Protein AF-A0A821M4V9-F1 (afdb_monomer_lite)

Radius of gyration: 17.86 Å; chains: 1; bounding box: 59×20×44 Å

Foldseek 3Di:
DDDDDPPPDPPPPPPPPPDDQDWDKDADPFFIWTWRDDPPDIDIDTDGDPPDDDDDDPPNDDDDDPPDDDDD

Structure (mmCIF, N/CA/C/O backbone):
data_AF-A0A821M4V9-F1
#
_entry.id   AF-A0A821M4V9-F1
#
loop_
_atom_site.group_PDB
_atom_site.id
_atom_site.type_symbol
_atom_site.label_atom_id
_atom_site.label_alt_id
_atom_site.label_comp_id
_atom_site.label_asym_id
_atom_site.label_entity_id
_atom_site.label_seq_id
_atom_site.pdbx_PDB_ins_code
_atom_site.Cartn_x
_atom_site.Cartn_y
_atom_site.Cartn_z
_atom_site.occupancy
_atom_site.B_iso_or_equiv
_atom_site.auth_seq_id
_atom_site.auth_comp_id
_atom_site.auth_asym_id
_atom_site.auth_atom_id
_atom_site.pdbx_PDB_model_num
ATOM 1 N N . MET A 1 1 ? 45.806 3.545 27.783 1.00 56.03 1 MET A N 1
ATOM 2 C CA . MET A 1 1 ? 44.765 2.555 27.444 1.00 56.03 1 MET A CA 1
ATOM 3 C C . MET A 1 1 ? 43.419 3.254 27.545 1.00 56.03 1 MET A C 1
ATOM 5 O O . MET A 1 1 ? 42.951 3.470 28.651 1.00 56.03 1 MET A O 1
ATOM 9 N N . ALA A 1 2 ? 42.870 3.714 26.422 1.00 45.47 2 ALA A N 1
ATOM 10 C CA . ALA A 1 2 ? 41.541 4.319 26.348 1.00 45.47 2 ALA A CA 1
ATOM 11 C C . ALA A 1 2 ? 40.873 3.805 25.068 1.00 45.47 2 ALA A C 1
ATOM 13 O O . ALA A 1 2 ? 41.501 3.756 24.011 1.00 45.47 2 ALA A O 1
ATOM 14 N N . SER A 1 3 ? 39.660 3.300 25.245 1.00 51.00 3 SER A N 1
ATOM 15 C CA . SER A 1 3 ? 38.974 2.345 24.385 1.00 51.00 3 SER A CA 1
ATOM 16 C C . SER A 1 3 ? 38.332 2.963 23.141 1.00 51.00 3 SER A C 1
ATOM 18 O O . SER A 1 3 ? 38.079 4.160 23.064 1.00 51.00 3 SER A O 1
ATOM 20 N N . ALA A 1 4 ? 38.069 2.079 22.180 1.00 49.50 4 ALA A N 1
ATOM 21 C CA . ALA A 1 4 ? 37.509 2.305 20.858 1.00 49.50 4 ALA A CA 1
ATOM 22 C C . ALA A 1 4 ? 36.176 3.075 20.823 1.00 49.50 4 ALA A C 1
ATOM 24 O O . ALA A 1 4 ? 35.309 2.926 21.680 1.00 49.50 4 ALA A O 1
ATOM 25 N N . SER A 1 5 ? 35.969 3.812 19.732 1.00 59.53 5 SER A N 1
ATOM 26 C CA . SER A 1 5 ? 34.648 4.241 19.262 1.00 59.53 5 SER A CA 1
ATOM 27 C C . SER A 1 5 ? 34.607 4.091 17.744 1.00 59.53 5 SER A C 1
ATOM 29 O O . SER A 1 5 ? 34.753 5.045 16.980 1.00 59.53 5 SER A O 1
ATOM 31 N N . THR A 1 6 ? 34.480 2.834 17.319 1.00 62.78 6 THR A N 1
ATOM 32 C CA . THR A 1 6 ? 34.177 2.437 15.945 1.00 62.78 6 THR A CA 1
ATOM 33 C C . THR A 1 6 ? 32.869 3.105 15.529 1.00 62.78 6 THR A C 1
ATOM 35 O O . THR A 1 6 ? 31.803 2.760 16.034 1.00 62.78 6 THR A O 1
ATOM 38 N N . HIS A 1 7 ? 32.947 4.069 14.613 1.00 49.19 7 HIS A N 1
ATOM 39 C CA . HIS A 1 7 ? 31.779 4.637 13.949 1.00 49.19 7 HIS A CA 1
ATOM 40 C C . HIS A 1 7 ? 31.206 3.594 12.982 1.00 49.19 7 HIS A C 1
ATOM 42 O O . HIS A 1 7 ? 31.522 3.582 11.797 1.00 49.19 7 HIS A O 1
ATOM 48 N N . SER A 1 8 ? 30.366 2.696 13.495 1.00 57.84 8 SER A N 1
ATOM 49 C CA . SER A 1 8 ? 29.474 1.877 12.673 1.00 57.84 8 SER A CA 1
ATOM 50 C C . SER A 1 8 ? 28.207 2.679 12.376 1.00 57.84 8 SER A C 1
ATOM 52 O O . SER A 1 8 ? 27.146 2.428 12.944 1.00 57.84 8 SER A O 1
ATOM 54 N N . GLY A 1 9 ? 28.331 3.681 11.509 1.00 39.78 9 GLY A N 1
ATOM 55 C CA . GLY A 1 9 ? 27.191 4.344 10.888 1.00 39.78 9 GLY A CA 1
ATOM 56 C C . GLY A 1 9 ? 27.027 3.798 9.479 1.00 39.78 9 GLY A C 1
ATOM 57 O O . GLY A 1 9 ? 27.719 4.254 8.574 1.00 39.78 9 GLY A O 1
ATOM 58 N N . ASN A 1 10 ? 26.137 2.824 9.281 1.00 49.69 10 ASN A N 1
ATOM 59 C CA . ASN A 1 10 ? 25.715 2.427 7.939 1.00 49.69 10 ASN A CA 1
ATOM 60 C C . ASN A 1 10 ? 24.791 3.531 7.398 1.00 49.69 10 ASN A C 1
ATOM 62 O O . ASN A 1 10 ? 23.568 3.410 7.430 1.00 49.69 10 ASN A O 1
ATOM 66 N N . ALA A 1 11 ? 25.383 4.664 7.013 1.00 47.19 11 ALA A N 1
ATOM 67 C CA . ALA A 1 11 ? 24.688 5.731 6.318 1.00 47.19 11 ALA A CA 1
ATOM 68 C C . ALA A 1 11 ? 24.285 5.173 4.956 1.00 47.19 11 ALA A C 1
ATOM 70 O O . ALA A 1 11 ? 25.148 4.841 4.148 1.00 47.19 11 ALA A O 1
ATOM 71 N N . ALA A 1 12 ? 22.975 5.015 4.764 1.00 48.44 12 ALA A N 1
ATOM 72 C CA . ALA A 1 12 ? 22.350 4.601 3.524 1.00 48.44 12 ALA A CA 1
ATOM 73 C C . ALA A 1 12 ? 23.046 5.273 2.336 1.00 48.44 12 ALA A C 1
ATOM 75 O O . ALA A 1 12 ? 22.860 6.462 2.072 1.00 48.44 12 ALA A O 1
ATOM 76 N N . SER A 1 13 ? 23.875 4.505 1.630 1.00 49.12 13 SER A N 1
ATOM 77 C CA . SER A 1 13 ? 24.359 4.881 0.319 1.00 49.12 13 SER A CA 1
ATOM 78 C C . SER A 1 13 ? 23.121 5.035 -0.551 1.00 49.12 13 SER A C 1
ATOM 80 O O . SER A 1 13 ? 22.497 4.045 -0.934 1.00 49.12 13 SER A O 1
ATOM 82 N N . GLN A 1 14 ? 22.735 6.286 -0.818 1.00 57.16 14 GLN A N 1
ATOM 83 C CA . GLN A 1 14 ? 21.806 6.647 -1.881 1.00 57.16 14 GLN A CA 1
ATOM 84 C C . GLN A 1 14 ? 22.423 6.181 -3.202 1.00 57.16 14 GLN A C 1
ATOM 86 O O . GLN A 1 14 ? 23.062 6.936 -3.931 1.00 57.16 14 GLN A O 1
ATOM 91 N N . GLN A 1 15 ? 22.268 4.894 -3.495 1.00 54.94 15 GLN A N 1
ATOM 92 C CA . GLN A 1 15 ? 22.467 4.354 -4.822 1.00 54.94 15 GLN A CA 1
ATOM 93 C C . GLN A 1 15 ? 21.302 4.858 -5.665 1.00 54.94 15 GLN A C 1
ATOM 95 O O . GLN A 1 15 ? 20.239 4.245 -5.733 1.00 54.94 15 GLN A O 1
ATOM 100 N N . MET A 1 16 ? 21.512 6.002 -6.314 1.00 53.09 16 MET A N 1
ATOM 101 C CA . MET A 1 16 ? 20.771 6.347 -7.519 1.00 53.09 16 MET A CA 1
ATOM 102 C C . MET A 1 16 ? 21.157 5.328 -8.598 1.00 53.09 16 MET A C 1
ATOM 104 O O . MET A 1 16 ? 22.106 5.528 -9.353 1.00 53.09 16 MET A O 1
ATOM 108 N N . SER A 1 17 ? 20.448 4.195 -8.623 1.00 52.62 17 SER A N 1
ATOM 109 C CA . SER A 1 17 ? 20.525 3.221 -9.712 1.00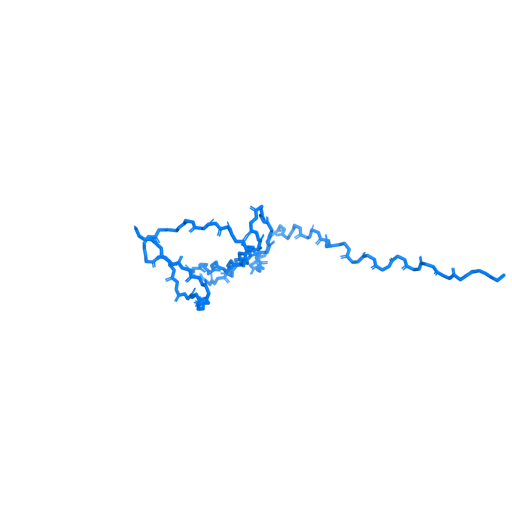 52.62 17 SER A CA 1
ATOM 110 C C . SER A 1 17 ? 19.876 3.834 -10.953 1.00 52.62 17 SER A C 1
ATOM 112 O O . SER A 1 17 ? 18.681 3.680 -11.203 1.00 52.62 17 SER A O 1
ATOM 114 N N . LEU A 1 18 ? 20.662 4.592 -11.713 1.00 53.06 18 LEU A N 1
ATOM 115 C CA . LEU A 1 18 ? 20.293 5.067 -13.041 1.00 53.06 18 LEU A CA 1
ATOM 116 C C . LEU A 1 18 ? 20.346 3.877 -14.011 1.00 53.06 18 LEU A C 1
ATOM 118 O O . LEU A 1 18 ? 21.371 3.634 -14.642 1.00 53.06 18 LEU A O 1
ATOM 122 N N . GLY A 1 19 ? 19.242 3.130 -14.120 1.00 55.47 19 GLY A N 1
ATOM 123 C CA . GLY A 1 19 ? 18.998 2.282 -15.294 1.00 55.47 19 GLY A CA 1
ATOM 124 C C . GLY A 1 19 ? 18.820 0.778 -15.084 1.00 55.47 19 GLY A C 1
ATOM 125 O O . GLY A 1 19 ? 19.193 0.009 -15.964 1.00 55.47 19 GLY A O 1
ATOM 126 N N . SER A 1 20 ? 18.197 0.316 -14.002 1.00 51.56 20 SER A N 1
ATOM 127 C CA . SER A 1 20 ? 17.656 -1.051 -13.995 1.00 51.56 20 SER A CA 1
ATOM 128 C C . SER A 1 20 ? 16.309 -1.112 -13.289 1.00 51.56 20 SER A C 1
ATOM 130 O O . SER A 1 20 ? 16.000 -0.241 -12.480 1.00 51.56 20 SER A O 1
ATOM 132 N N . LEU A 1 21 ? 15.518 -2.141 -13.613 1.00 62.97 21 LEU A N 1
ATOM 133 C CA . LEU A 1 21 ? 14.221 -2.532 -13.030 1.00 62.97 21 LEU A CA 1
ATOM 134 C C . LEU A 1 21 ? 14.297 -2.845 -11.516 1.00 62.97 21 LEU A C 1
ATOM 136 O O . LEU A 1 21 ? 13.582 -3.701 -11.006 1.00 62.97 21 LEU A O 1
ATOM 140 N N . ALA A 1 22 ? 15.218 -2.213 -10.797 1.00 68.81 22 ALA A N 1
ATOM 141 C CA . ALA A 1 22 ? 15.383 -2.351 -9.372 1.00 68.81 22 ALA A CA 1
ATOM 142 C C . ALA A 1 22 ? 14.194 -1.720 -8.640 1.00 68.81 22 ALA A C 1
ATOM 144 O O . ALA A 1 22 ? 13.602 -0.727 -9.079 1.00 68.81 22 ALA A O 1
ATOM 145 N N . ASP A 1 23 ? 13.858 -2.309 -7.496 1.00 77.75 23 ASP A N 1
ATOM 146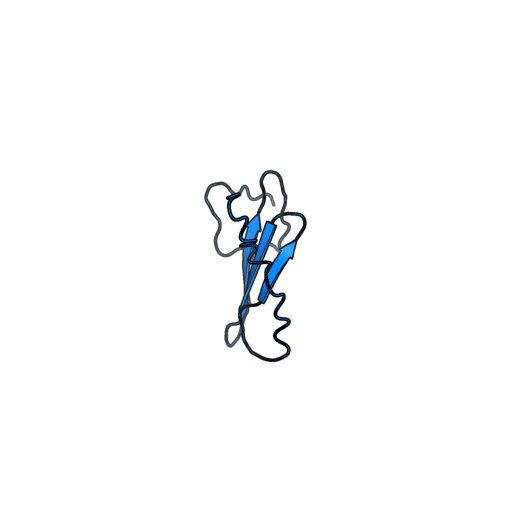 C CA . ASP A 1 23 ? 12.894 -1.728 -6.572 1.00 77.75 23 ASP A CA 1
ATOM 147 C C . ASP A 1 23 ? 13.374 -0.327 -6.167 1.00 77.75 23 ASP A C 1
ATO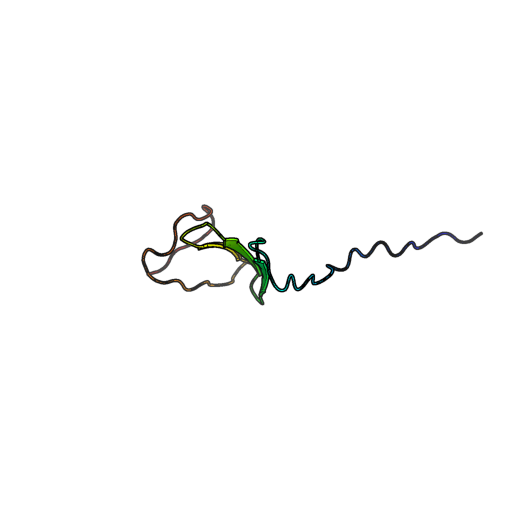M 149 O O . ASP A 1 23 ? 14.474 -0.163 -5.633 1.00 77.75 23 ASP A O 1
ATOM 153 N N . VAL A 1 24 ? 12.540 0.687 -6.405 1.00 87.31 24 VAL A N 1
ATOM 154 C CA . VAL A 1 24 ? 12.844 2.059 -5.988 1.00 87.31 24 VAL A CA 1
ATOM 155 C C . VAL A 1 24 ? 12.315 2.244 -4.577 1.00 87.31 24 VAL A C 1
ATOM 157 O O . VAL A 1 24 ? 11.106 2.225 -4.348 1.00 87.31 24 VAL A O 1
ATOM 160 N N . THR A 1 25 ? 13.221 2.417 -3.622 1.00 91.44 25 THR A N 1
ATOM 161 C CA . THR A 1 25 ? 12.888 2.743 -2.233 1.00 91.44 25 THR A CA 1
ATOM 162 C C . THR A 1 25 ? 13.225 4.189 -1.927 1.00 91.44 25 THR A C 1
ATOM 164 O O . THR A 1 25 ? 14.270 4.683 -2.350 1.00 91.44 25 THR A O 1
ATOM 167 N N . GLY A 1 26 ? 12.391 4.840 -1.129 1.00 90.94 26 GLY A N 1
ATOM 168 C CA . GLY A 1 26 ? 12.667 6.184 -0.646 1.00 90.94 26 GLY A CA 1
ATOM 169 C C . GLY A 1 26 ? 11.905 6.512 0.626 1.00 90.94 26 GLY A C 1
ATOM 170 O O . GLY A 1 26 ? 11.111 5.716 1.133 1.00 90.94 26 GLY A O 1
ATOM 171 N N . GLU A 1 27 ? 12.154 7.711 1.132 1.00 92.50 27 GLU A N 1
ATOM 172 C CA . GLU A 1 27 ? 11.512 8.254 2.323 1.00 92.50 27 GLU A CA 1
ATOM 173 C C . GLU A 1 27 ? 10.794 9.560 1.986 1.00 92.50 27 GLU A C 1
ATOM 175 O O . GLU A 1 27 ? 11.153 10.272 1.046 1.00 92.50 27 GLU A O 1
ATOM 180 N N . PHE A 1 28 ? 9.757 9.865 2.755 1.00 88.50 28 PHE A N 1
ATOM 181 C CA . PHE A 1 28 ? 9.037 11.131 2.723 1.00 88.50 28 PHE A CA 1
ATOM 182 C C . PHE A 1 28 ? 8.755 11.592 4.156 1.00 88.50 28 PHE A C 1
ATOM 184 O O . PHE A 1 28 ? 8.883 10.822 5.109 1.00 88.50 28 PHE A O 1
ATOM 191 N N . ASN A 1 29 ? 8.348 12.854 4.320 1.00 84.56 29 ASN A N 1
ATOM 192 C CA . ASN A 1 29 ? 7.952 13.434 5.611 1.00 84.56 29 ASN A CA 1
ATOM 193 C C . ASN A 1 29 ? 6.610 12.847 6.084 1.00 84.56 29 ASN A C 1
ATOM 195 O O . ASN A 1 29 ? 5.572 13.500 6.055 1.00 84.56 29 ASN A O 1
ATOM 199 N N . GLY A 1 30 ? 6.624 11.567 6.430 1.00 88.19 30 GLY A N 1
ATOM 200 C CA . GLY A 1 30 ? 5.426 10.776 6.668 1.00 88.19 30 GLY A CA 1
ATOM 201 C C . GLY A 1 30 ? 5.651 9.270 6.586 1.00 88.19 30 GLY A C 1
ATOM 202 O O . GLY A 1 30 ? 4.735 8.519 6.912 1.00 88.19 30 GLY A O 1
ATOM 203 N N . GLY A 1 31 ? 6.850 8.830 6.190 1.00 92.12 31 GLY A N 1
ATOM 204 C CA . GLY A 1 31 ? 7.261 7.435 6.248 1.00 92.12 31 GLY A CA 1
ATOM 205 C C . GLY A 1 31 ? 8.168 7.032 5.091 1.00 92.12 31 GLY A C 1
ATOM 206 O O . GLY A 1 31 ? 8.954 7.832 4.589 1.00 92.12 31 GLY A O 1
ATOM 207 N N . SER A 1 32 ? 8.070 5.777 4.666 1.00 93.81 32 SER A N 1
ATOM 208 C CA . SER A 1 32 ? 8.884 5.231 3.576 1.00 93.81 32 SER A CA 1
ATOM 209 C C . SER A 1 32 ? 8.032 4.526 2.541 1.00 93.81 32 SER A C 1
ATOM 211 O O . SER A 1 32 ? 6.913 4.089 2.814 1.00 93.81 32 SER A O 1
ATOM 213 N N . TYR A 1 33 ? 8.557 4.424 1.329 1.00 93.88 33 TYR A N 1
ATOM 214 C CA . TYR A 1 33 ? 7.890 3.736 0.242 1.00 93.88 33 TYR A CA 1
ATOM 215 C C . TYR A 1 33 ? 8.838 2.795 -0.488 1.00 93.88 33 TYR A C 1
ATOM 217 O O . TYR A 1 33 ? 10.057 2.982 -0.506 1.00 93.88 33 TYR A O 1
ATOM 225 N N . LYS A 1 34 ? 8.245 1.785 -1.119 1.00 94.06 34 LYS A N 1
ATOM 226 C CA . LYS A 1 34 ? 8.908 0.910 -2.075 1.00 94.06 34 LYS A CA 1
ATOM 227 C C . LYS A 1 34 ? 8.026 0.729 -3.299 1.00 94.06 34 LYS A C 1
ATOM 229 O O . LYS A 1 34 ? 6.881 0.293 -3.183 1.00 94.06 34 LYS A O 1
ATOM 234 N N . ILE A 1 35 ? 8.571 1.056 -4.461 1.00 92.38 35 ILE A N 1
ATOM 235 C CA . ILE A 1 35 ? 7.958 0.805 -5.758 1.00 92.38 35 ILE A CA 1
ATOM 236 C C . ILE A 1 35 ? 8.504 -0.520 -6.261 1.00 92.38 35 ILE A C 1
ATOM 238 O O . ILE A 1 35 ? 9.697 -0.643 -6.541 1.00 92.38 35 ILE A O 1
ATOM 242 N N . HIS A 1 36 ? 7.612 -1.494 -6.374 1.00 90.62 36 HIS A N 1
ATOM 243 C CA . HIS A 1 36 ? 7.893 -2.758 -7.024 1.00 90.62 36 HIS A CA 1
ATOM 244 C C . HIS A 1 36 ? 7.562 -2.628 -8.501 1.00 90.62 36 HIS A C 1
ATOM 246 O O . HIS A 1 36 ? 6.385 -2.545 -8.869 1.00 90.62 36 HIS A O 1
ATOM 252 N N . HIS A 1 37 ? 8.592 -2.619 -9.336 1.00 88.81 37 HIS A N 1
ATOM 253 C CA . HIS A 1 37 ? 8.421 -2.675 -10.779 1.00 88.81 37 HIS A CA 1
ATOM 254 C C . HIS A 1 37 ? 8.075 -4.112 -11.172 1.00 88.81 37 HIS A C 1
ATOM 256 O O . HIS A 1 37 ? 8.835 -5.040 -10.905 1.00 88.81 37 HIS A O 1
ATOM 262 N N . ARG A 1 38 ? 6.905 -4.303 -11.777 1.00 84.75 38 ARG A N 1
ATOM 263 C CA . ARG A 1 38 ? 6.541 -5.545 -12.464 1.00 84.75 38 ARG A CA 1
ATOM 264 C C . ARG A 1 38 ? 6.581 -5.281 -13.963 1.00 84.75 38 ARG A C 1
ATOM 266 O O . ARG A 1 38 ? 6.587 -4.133 -14.399 1.00 84.75 38 ARG A O 1
ATOM 273 N N . ASP A 1 39 ? 6.526 -6.345 -14.749 1.00 83.69 39 ASP A N 1
ATOM 274 C CA . ASP A 1 39 ? 6.669 -6.262 -16.206 1.00 83.69 39 ASP A CA 1
ATOM 275 C C . ASP A 1 39 ? 5.598 -5.394 -16.894 1.00 83.69 39 ASP A C 1
ATOM 277 O O . ASP A 1 39 ? 5.803 -4.917 -18.005 1.00 83.69 39 ASP A O 1
ATOM 281 N N . THR A 1 40 ? 4.437 -5.183 -16.261 1.00 87.69 40 THR A N 1
ATOM 282 C CA . THR A 1 40 ? 3.310 -4.431 -16.856 1.00 87.69 40 THR A CA 1
ATOM 283 C C . THR A 1 40 ? 2.707 -3.376 -15.927 1.00 87.69 40 THR A C 1
ATOM 285 O O . THR A 1 40 ? 1.985 -2.491 -16.378 1.00 87.69 40 THR A O 1
ATOM 288 N N . ASN A 1 41 ? 2.972 -3.439 -14.624 1.00 89.69 41 ASN A N 1
ATOM 289 C CA . ASN A 1 41 ? 2.458 -2.479 -13.651 1.00 89.69 41 ASN A CA 1
ATOM 290 C C . ASN A 1 41 ? 3.446 -2.271 -12.504 1.00 89.69 41 ASN A C 1
ATOM 292 O O . ASN A 1 41 ? 4.424 -2.998 -12.363 1.00 89.69 41 ASN A O 1
ATOM 296 N N . ALA A 1 42 ? 3.187 -1.270 -11.671 1.00 91.12 42 ALA A N 1
ATOM 297 C CA . ALA A 1 42 ? 3.956 -1.041 -10.460 1.00 91.12 42 ALA A CA 1
ATOM 298 C C . ALA A 1 42 ? 3.056 -1.210 -9.237 1.00 91.12 42 ALA A C 1
ATOM 300 O O . ALA A 1 42 ? 1.909 -0.760 -9.237 1.00 91.12 42 ALA A O 1
ATOM 301 N N . LEU A 1 43 ? 3.580 -1.850 -8.194 1.00 93.38 43 LEU A N 1
ATOM 302 C CA . LEU A 1 43 ? 2.936 -1.879 -6.886 1.00 93.38 43 LEU A CA 1
ATOM 303 C C . LEU A 1 43 ? 3.678 -0.920 -5.957 1.00 93.38 43 LEU A C 1
ATOM 305 O O . LEU A 1 43 ? 4.877 -1.073 -5.729 1.00 93.38 43 LEU A O 1
ATOM 309 N N . LEU A 1 44 ? 2.959 0.049 -5.402 1.00 93.69 44 LEU A N 1
ATOM 310 C CA . LEU A 1 44 ? 3.489 0.964 -4.400 1.00 93.69 44 LEU A CA 1
ATOM 311 C C . LEU A 1 44 ? 3.165 0.431 -3.000 1.00 93.69 44 LEU A C 1
ATOM 313 O O . LEU A 1 44 ? 1.999 0.348 -2.621 1.00 93.69 44 LEU A O 1
ATOM 317 N N . SER A 1 45 ? 4.196 0.104 -2.226 1.00 93.94 45 SER A N 1
ATOM 318 C CA . SER A 1 45 ? 4.072 -0.183 -0.794 1.00 93.94 45 SER A CA 1
ATOM 319 C C . SER A 1 45 ? 4.484 1.045 0.005 1.00 93.94 45 SER A C 1
ATOM 321 O O . SER A 1 45 ? 5.590 1.544 -0.187 1.00 93.94 45 SER A O 1
ATOM 323 N N . VAL A 1 46 ? 3.629 1.511 0.916 1.00 93.69 46 VAL A N 1
ATOM 324 C CA . VAL A 1 46 ? 3.898 2.676 1.771 1.00 93.69 46 VAL A CA 1
ATOM 325 C C . VAL A 1 46 ? 3.833 2.255 3.233 1.00 93.69 46 VAL A C 1
ATOM 327 O O . VAL A 1 46 ? 2.868 1.624 3.661 1.00 93.69 46 VAL A O 1
ATOM 330 N N . LYS A 1 47 ? 4.851 2.619 4.008 1.00 93.69 47 LYS A N 1
ATOM 331 C CA . LYS A 1 47 ? 4.823 2.584 5.470 1.00 93.69 47 LYS A CA 1
ATOM 332 C C . LYS A 1 47 ? 4.579 3.998 5.956 1.00 93.69 47 LYS A C 1
ATOM 334 O O . LYS A 1 47 ? 5.351 4.886 5.614 1.00 93.69 47 LYS A O 1
ATOM 339 N N . LEU A 1 48 ? 3.522 4.187 6.736 1.00 92.06 48 LEU A N 1
ATOM 340 C CA . LEU A 1 48 ? 3.165 5.483 7.299 1.00 92.06 48 LEU A CA 1
ATOM 341 C C . LEU A 1 48 ? 3.686 5.606 8.726 1.00 92.06 48 LEU A C 1
ATOM 343 O O . LEU A 1 48 ? 3.615 4.663 9.514 1.00 92.06 48 LEU A O 1
ATOM 347 N N . SER A 1 49 ? 4.177 6.791 9.054 1.00 91.62 49 SER A N 1
ATOM 348 C CA . SER A 1 49 ? 4.432 7.205 10.426 1.00 91.62 49 SER A CA 1
ATOM 349 C C . SER A 1 49 ? 3.111 7.505 11.134 1.00 91.62 49 SER A C 1
ATOM 351 O O . SER A 1 49 ? 2.121 7.898 10.509 1.00 91.62 49 SER A O 1
ATOM 353 N N . ALA A 1 50 ? 3.102 7.352 12.459 1.00 88.12 50 ALA A N 1
ATOM 354 C CA . ALA A 1 50 ? 1.925 7.631 13.273 1.00 88.12 50 ALA A CA 1
ATOM 355 C C . ALA A 1 50 ? 1.369 9.039 12.990 1.00 88.12 50 ALA A C 1
ATOM 357 O O . ALA A 1 50 ? 2.123 10.004 12.864 1.00 88.12 50 ALA A O 1
ATOM 358 N N . ASN A 1 51 ? 0.040 9.147 12.915 1.00 85.19 51 ASN A N 1
ATOM 359 C CA . ASN A 1 51 ? -0.698 10.394 12.679 1.00 85.19 51 ASN A CA 1
ATOM 360 C C . ASN A 1 51 ? -0.496 11.051 11.299 1.00 85.19 51 ASN A C 1
ATOM 362 O O . ASN A 1 51 ? -0.886 12.204 11.121 1.00 85.19 51 ASN A O 1
ATOM 366 N N . THR A 1 52 ? 0.067 10.348 10.312 1.00 89.69 52 THR A N 1
ATOM 367 C CA . THR A 1 52 ? 0.174 10.869 8.938 1.00 89.69 52 THR A CA 1
ATOM 368 C C . THR A 1 52 ? -0.964 10.348 8.063 1.00 89.69 52 THR A C 1
ATOM 370 O O . THR A 1 52 ? -1.258 9.154 8.060 1.00 89.69 52 THR A O 1
ATOM 373 N N . ALA A 1 53 ? -1.592 11.238 7.293 1.00 90.12 53 ALA A N 1
ATOM 374 C CA . ALA A 1 53 ? -2.606 10.871 6.308 1.00 90.12 53 ALA A CA 1
ATOM 375 C C . ALA A 1 53 ? -1.979 10.591 4.931 1.00 90.12 53 ALA A C 1
ATOM 377 O O . ALA A 1 53 ? -1.021 11.249 4.528 1.00 90.12 53 ALA A O 1
ATOM 378 N N . PHE A 1 54 ? -2.565 9.650 4.189 1.00 90.12 54 PHE A N 1
ATOM 379 C CA . PHE A 1 54 ? -2.206 9.338 2.806 1.00 90.12 54 PHE A C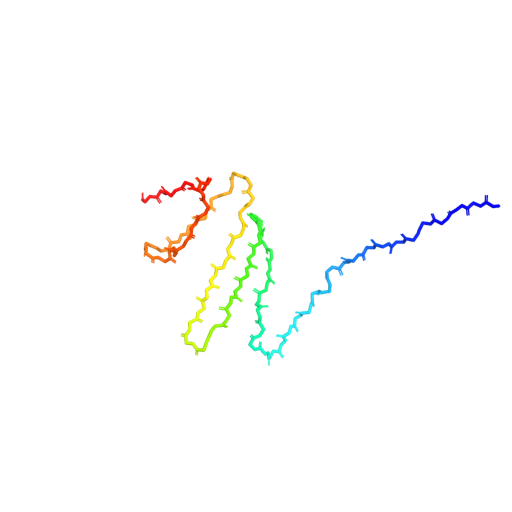A 1
ATOM 380 C C . PHE A 1 54 ? -3.455 9.392 1.930 1.00 90.12 54 PHE A C 1
ATOM 382 O O . PHE A 1 54 ? -4.463 8.763 2.249 1.00 90.12 54 PHE A O 1
ATOM 389 N N .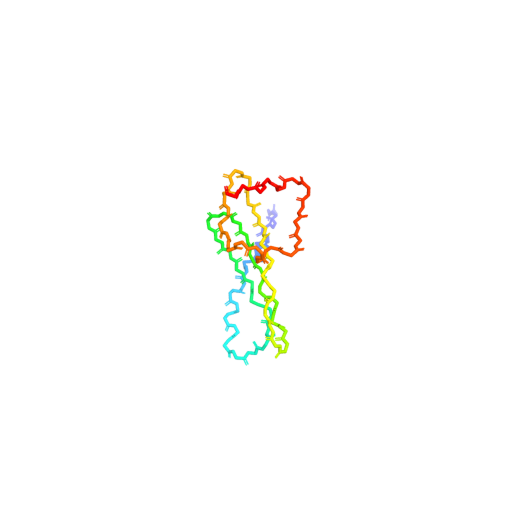 TYR A 1 55 ? -3.382 10.139 0.831 1.00 92.25 55 TYR A N 1
ATOM 390 C CA . TYR A 1 55 ? -4.477 10.289 -0.122 1.00 92.25 55 TYR A CA 1
ATOM 391 C C . TYR A 1 55 ? -4.180 9.465 -1.372 1.00 92.25 55 TYR A C 1
ATOM 393 O O . TYR A 1 55 ? -3.112 9.594 -1.968 1.00 92.25 55 TYR A O 1
ATOM 401 N N . ALA A 1 56 ? -5.137 8.636 -1.778 1.00 90.88 56 ALA A N 1
ATOM 402 C CA . ALA A 1 56 ? -5.045 7.806 -2.970 1.00 90.88 56 ALA A CA 1
ATOM 403 C C . ALA A 1 56 ? -6.347 7.875 -3.768 1.00 90.88 56 ALA A C 1
ATOM 405 O O . ALA A 1 56 ? -7.408 8.174 -3.223 1.00 90.88 56 ALA A O 1
ATOM 406 N N . GLN A 1 57 ? -6.265 7.575 -5.063 1.00 93.12 57 GLN A N 1
ATOM 407 C CA . GLN A 1 57 ? -7.453 7.440 -5.899 1.00 93.12 57 GLN A CA 1
ATOM 408 C C . GLN A 1 57 ? -8.325 6.267 -5.408 1.00 93.12 57 GLN A C 1
ATOM 410 O O . GLN A 1 57 ? -7.775 5.216 -5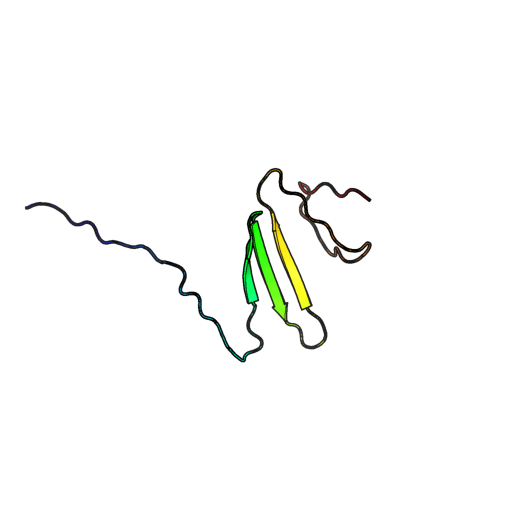.046 1.00 93.12 57 GLN A O 1
ATOM 415 N N . PRO A 1 58 ? -9.666 6.402 -5.422 1.00 91.44 58 PRO A N 1
ATOM 416 C CA . PRO A 1 58 ? -10.567 5.301 -5.096 1.00 91.44 58 PRO A CA 1
ATOM 417 C C . PRO A 1 58 ? -10.226 4.041 -5.902 1.00 91.44 58 PRO A C 1
ATOM 419 O O . PRO A 1 58 ? -9.955 4.110 -7.098 1.00 91.44 58 PRO A O 1
ATOM 422 N N . GLY A 1 59 ? -10.189 2.884 -5.239 1.00 90.56 59 GLY A N 1
ATOM 423 C CA . GLY A 1 59 ? -9.856 1.601 -5.874 1.00 90.56 59 GLY A CA 1
ATOM 424 C C . GLY A 1 59 ? -8.366 1.357 -6.151 1.00 90.56 59 GLY A C 1
ATOM 425 O O . GLY A 1 59 ? -8.014 0.266 -6.588 1.00 90.56 59 GLY A O 1
ATOM 426 N N . SER A 1 60 ? -7.472 2.312 -5.865 1.00 92.75 60 SER A N 1
ATOM 427 C CA . SER A 1 60 ? -6.020 2.102 -6.035 1.00 92.75 60 SER A CA 1
ATOM 428 C C . SER A 1 60 ? -5.371 1.326 -4.884 1.00 92.75 60 SER A C 1
ATOM 430 O O . SER A 1 60 ? -4.253 0.834 -5.021 1.00 92.75 60 SER A O 1
ATOM 432 N N . MET A 1 61 ? -6.044 1.220 -3.734 1.00 92.94 61 MET A N 1
ATOM 433 C CA . MET A 1 61 ? -5.534 0.489 -2.575 1.00 92.94 61 MET A CA 1
ATOM 434 C C . MET A 1 61 ? -5.864 -1.000 -2.691 1.00 92.94 61 MET A C 1
ATOM 436 O O . MET A 1 61 ? -7.029 -1.372 -2.789 1.00 92.94 61 MET A O 1
ATOM 440 N N . VAL A 1 62 ? -4.831 -1.845 -2.651 1.00 92.44 62 VAL A N 1
ATOM 441 C CA . VAL A 1 62 ? -4.965 -3.300 -2.858 1.00 92.44 62 VAL A CA 1
ATOM 442 C C . VAL A 1 62 ? -4.913 -4.080 -1.542 1.00 92.44 62 VAL A C 1
ATOM 444 O O . VAL A 1 62 ? -5.578 -5.102 -1.400 1.00 92.44 62 VAL A O 1
ATOM 447 N N . ALA A 1 63 ? -4.138 -3.603 -0.566 1.00 93.44 63 ALA A N 1
ATOM 448 C CA . ALA A 1 63 ? -4.029 -4.197 0.761 1.00 93.44 63 ALA A CA 1
ATOM 449 C C . ALA A 1 63 ? -3.640 -3.130 1.791 1.00 93.44 63 ALA A C 1
ATOM 451 O O . ALA A 1 63 ? -2.948 -2.166 1.457 1.00 93.44 63 ALA A O 1
ATOM 452 N N . MET A 1 64 ? -4.063 -3.322 3.041 1.00 94.31 64 MET A N 1
ATOM 453 C CA . MET A 1 64 ? -3.723 -2.443 4.160 1.00 94.31 64 MET A CA 1
ATOM 454 C C . MET A 1 64 ? -3.599 -3.228 5.468 1.00 94.31 64 MET A C 1
ATOM 456 O O . MET A 1 64 ? -4.211 -4.284 5.629 1.00 94.31 64 MET A O 1
ATOM 460 N N . SER A 1 65 ? -2.819 -2.692 6.405 1.00 91.88 65 SER A N 1
ATOM 461 C CA . SER A 1 65 ? -2.760 -3.183 7.785 1.00 91.88 65 SER A CA 1
ATOM 462 C C . SER A 1 65 ? -4.059 -2.847 8.537 1.00 91.88 65 SER A C 1
ATOM 464 O O . SER A 1 65 ? -4.680 -1.829 8.228 1.00 91.88 65 SER A O 1
ATOM 466 N N . PRO A 1 66 ? -4.449 -3.624 9.566 1.00 92.06 66 PRO A N 1
ATOM 467 C CA . PRO A 1 66 ? -5.687 -3.391 10.325 1.00 92.06 66 PRO A CA 1
ATOM 468 C C . PRO A 1 66 ? -5.709 -2.067 11.112 1.00 92.06 66 PRO A C 1
ATOM 470 O O . PRO A 1 66 ? -6.767 -1.625 11.540 1.00 92.06 66 PRO A O 1
ATOM 473 N N . GLU A 1 67 ? -4.553 -1.429 11.300 1.00 91.50 67 GLU A N 1
ATOM 474 C CA . GLU A 1 67 ? -4.407 -0.138 11.989 1.00 91.50 67 GLU A CA 1
ATOM 475 C C . GLU A 1 67 ? -4.695 1.068 11.078 1.00 91.50 67 GLU A C 1
ATOM 477 O O . GLU A 1 67 ? -4.858 2.192 11.556 1.00 91.50 67 GLU A O 1
ATOM 482 N N . ILE A 1 68 ? -4.758 0.863 9.758 1.00 90.62 68 ILE A N 1
ATOM 483 C CA . ILE A 1 68 ? -5.026 1.935 8.798 1.00 90.62 68 ILE A CA 1
ATOM 484 C C . ILE A 1 68 ? -6.529 2.208 8.743 1.00 90.62 68 ILE A C 1
ATOM 486 O O . ILE A 1 68 ? -7.334 1.319 8.478 1.00 90.62 68 ILE A O 1
ATOM 490 N N . THR A 1 69 ? -6.911 3.470 8.951 1.00 90.00 69 THR A N 1
ATOM 491 C CA . THR A 1 69 ? -8.296 3.929 8.785 1.00 90.00 69 THR A CA 1
ATOM 492 C C . THR A 1 69 ? -8.476 4.561 7.411 1.00 90.00 69 THR A C 1
ATOM 494 O O . THR A 1 69 ? -7.820 5.554 7.096 1.00 90.00 69 THR A O 1
ATOM 497 N N . LEU A 1 70 ? -9.396 4.022 6.612 1.00 86.81 70 LEU A N 1
ATOM 498 C CA . LEU A 1 70 ? -9.730 4.555 5.294 1.00 86.81 70 LEU A CA 1
ATOM 499 C C . LEU A 1 70 ? -10.927 5.506 5.396 1.00 86.81 70 LEU A C 1
ATOM 501 O O . LEU A 1 70 ? -11.933 5.184 6.027 1.00 86.81 70 LEU A O 1
ATOM 505 N N . LYS A 1 71 ? -10.804 6.685 4.786 1.00 87.44 71 LYS A N 1
ATOM 506 C CA . LYS A 1 71 ? -11.876 7.683 4.682 1.00 87.44 71 LYS A CA 1
ATOM 507 C C . LYS A 1 71 ? -12.095 8.001 3.205 1.00 87.44 71 LYS A C 1
ATOM 509 O O . LYS A 1 71 ? -11.112 8.135 2.477 1.00 87.44 71 LYS A O 1
ATOM 514 N N . GLY A 1 72 ? -13.359 8.046 2.790 1.00 78.56 72 GLY A N 1
ATOM 515 C CA . GLY A 1 72 ? -13.794 8.328 1.418 1.00 78.56 72 GLY A CA 1
ATOM 516 C C . GLY A 1 72 ? -14.395 9.712 1.281 1.00 78.56 72 GLY A C 1
ATOM 517 O O . GLY A 1 72 ? -14.903 10.224 2.305 1.00 78.56 72 GLY A O 1
#

Secondary structure (DSSP, 8-state):
-----------------TTS---EEEEETTEEEEEEE-SS-EEEEEEEPTT------TT------TTPPP--

pLDDT: mean 78.99, std 17.58, range [39.78, 94.31]

Sequence (72 aa):
MASASTHSGNAASQQMSLGSLADVTGEFNGGSYKIHHRDTNALLSVKLSANTAFYAQPGSMVAMSPEITLKG